Protein AF-A0A7C6F3G7-F1 (afdb_monomer_lite)

Secondary structure (DSSP, 8-state):
---EEEEEETTEEEEEESSPPPHHHHHHHHHHHTS-EEEEE--HHHHHHHHHHHHTTSS-----PPPP-------------------HHHHHHHHHHHHHHHHHHHHHHHHHHHHH-----HHHHHHHH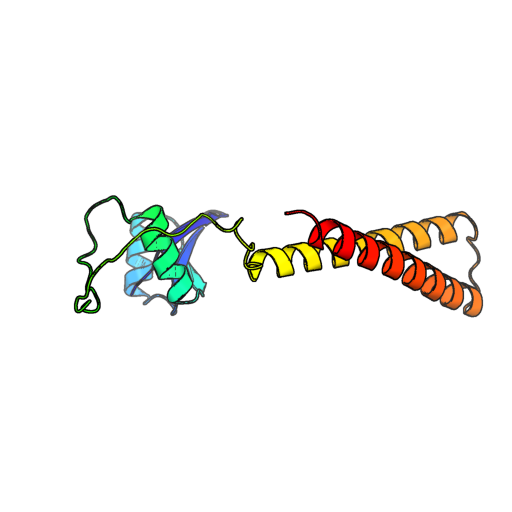HHHHHHHHHHHHHHHHHHHT--

Foldseek 3Di:
DQKAFDDDDPQETEIEDQDDDDVVVQVVVCVVSVGHYDYDHDDPVVSVVVCCVPPVVPDDDPDPDDDDDDDDDDDDDDDDDDPPPPDPVLLVVLLVVLVVQLVVQLVVQLVVCCVVPVDDDPVNNVVSNVVSNVRSNVRSVVSSVVSVPDD

Structure (mmCIF, N/CA/C/O backbone):
data_AF-A0A7C6F3G7-F1
#
_entry.id   AF-A0A7C6F3G7-F1
#
loop_
_atom_site.group_PDB
_atom_site.id
_atom_site.type_symbol
_atom_site.label_atom_id
_atom_site.label_alt_id
_atom_site.label_comp_id
_atom_site.label_asym_id
_atom_site.label_entity_id
_atom_site.label_seq_id
_atom_site.pdbx_PDB_ins_code
_atom_site.Cartn_x
_atom_site.Cartn_y
_atom_site.Cartn_z
_atom_site.occupancy
_atom_site.B_iso_or_equiv
_atom_site.auth_seq_id
_atom_site.auth_comp_id
_atom_site.auth_asym_id
_atom_site.auth_atom_id
_atom_site.pdbx_PDB_model_num
ATOM 1 N N . ASN A 1 1 ? -11.016 5.335 32.206 1.00 63.22 1 ASN A N 1
ATOM 2 C CA . ASN A 1 1 ? -10.450 4.838 30.930 1.00 63.22 1 ASN A CA 1
ATOM 3 C C . ASN A 1 1 ? -11.582 4.455 29.997 1.00 63.22 1 ASN A C 1
ATOM 5 O O . ASN A 1 1 ? -12.444 3.702 30.425 1.00 63.22 1 ASN A O 1
ATOM 9 N N . SER A 1 2 ? -11.616 5.001 28.776 1.00 78.12 2 SER A N 1
ATOM 10 C CA . SER A 1 2 ? -12.534 4.549 27.720 1.00 78.12 2 SER A CA 1
ATOM 11 C C . SER A 1 2 ? -11.752 3.639 26.784 1.00 78.12 2 SER A C 1
ATOM 13 O O . SER A 1 2 ? -10.759 4.080 26.209 1.00 78.12 2 SER A O 1
ATOM 15 N N . CYS A 1 3 ? -12.144 2.374 26.692 1.00 85.19 3 CYS A N 1
ATOM 16 C CA . CYS A 1 3 ? -11.429 1.377 25.910 1.00 85.19 3 CYS A CA 1
ATOM 17 C C . CYS A 1 3 ? -12.393 0.318 25.370 1.00 85.19 3 CYS A C 1
ATOM 19 O O . CYS A 1 3 ? -13.359 -0.036 26.048 1.00 85.19 3 CYS A O 1
ATOM 21 N N . VAL A 1 4 ? -12.134 -0.190 24.165 1.00 89.38 4 VAL A N 1
ATOM 22 C CA . VAL A 1 4 ? -13.004 -1.166 23.490 1.00 89.38 4 VAL A CA 1
ATOM 23 C C . VAL A 1 4 ? -12.165 -2.311 22.921 1.00 89.38 4 VAL A C 1
ATOM 25 O O . VAL A 1 4 ? -11.219 -2.037 22.182 1.00 89.38 4 VAL A O 1
ATOM 28 N N . PRO A 1 5 ? -12.482 -3.583 23.227 1.00 90.19 5 PRO A N 1
ATOM 29 C CA . PRO A 1 5 ? -11.826 -4.720 22.588 1.00 90.19 5 PRO A CA 1
ATOM 30 C C . PRO A 1 5 ? -12.192 -4.760 21.100 1.00 90.19 5 PRO A C 1
ATOM 32 O O . PRO A 1 5 ? -13.366 -4.676 20.740 1.00 90.19 5 PRO A O 1
ATOM 35 N N . VAL A 1 6 ? -11.183 -4.864 20.237 1.00 89.50 6 VAL A N 1
ATOM 36 C CA . VAL A 1 6 ? -11.354 -4.844 18.776 1.00 89.50 6 VAL A CA 1
ATOM 37 C C . VAL A 1 6 ? -11.249 -6.247 18.196 1.00 89.50 6 VAL A C 1
ATOM 39 O O . VAL A 1 6 ? -12.072 -6.633 17.371 1.00 89.50 6 VAL A O 1
ATOM 42 N N . MET A 1 7 ? -10.227 -6.996 18.609 1.00 89.44 7 MET A N 1
ATOM 43 C CA . MET A 1 7 ? -9.890 -8.303 18.048 1.00 89.44 7 MET A CA 1
ATOM 44 C C . MET A 1 7 ? -9.029 -9.096 19.036 1.00 89.44 7 MET A C 1
ATOM 46 O O . MET A 1 7 ? -8.323 -8.499 19.851 1.00 89.44 7 MET A O 1
ATOM 50 N N . MET A 1 8 ? -9.074 -10.427 18.952 1.00 89.25 8 MET A N 1
ATOM 51 C CA . MET A 1 8 ? -8.031 -11.289 19.512 1.00 89.25 8 MET A CA 1
ATOM 52 C C . MET A 1 8 ? -7.080 -11.720 18.397 1.00 89.25 8 MET A C 1
ATOM 54 O O . MET A 1 8 ? -7.547 -12.165 17.351 1.00 89.25 8 MET A O 1
ATOM 58 N N . ASP A 1 9 ? -5.778 -11.586 18.630 1.00 86.94 9 ASP A N 1
ATOM 59 C CA . ASP A 1 9 ? -4.714 -11.912 17.677 1.00 86.94 9 ASP A CA 1
ATOM 60 C C . ASP A 1 9 ? -3.532 -12.539 18.419 1.00 86.94 9 ASP A C 1
ATOM 62 O O . ASP A 1 9 ? -3.171 -12.040 19.481 1.00 86.94 9 ASP A O 1
ATOM 66 N N . ASP A 1 10 ? -2.960 -13.635 17.914 1.00 83.81 10 ASP A N 1
ATOM 67 C CA . ASP A 1 10 ? -1.800 -14.326 18.514 1.00 83.81 10 ASP A CA 1
ATOM 68 C C . ASP A 1 10 ? -1.862 -14.498 20.054 1.00 83.81 10 ASP A C 1
ATOM 70 O O . ASP A 1 10 ? -0.892 -14.259 20.777 1.00 83.81 10 ASP A O 1
ATOM 74 N N . ASN A 1 11 ? -3.024 -14.908 20.582 1.00 87.94 11 ASN A N 1
ATOM 75 C CA . ASN A 1 11 ? -3.278 -15.052 22.025 1.00 87.94 11 ASN A CA 1
ATOM 76 C C . ASN A 1 11 ? -3.139 -13.735 22.827 1.00 87.94 11 ASN A C 1
ATOM 78 O O . ASN A 1 11 ? -2.820 -13.744 24.015 1.00 87.94 11 ASN A O 1
ATOM 82 N N . GLN A 1 12 ? -3.381 -12.594 22.182 1.00 91.00 12 GLN A N 1
ATOM 83 C CA . GLN A 1 12 ? -3.435 -11.258 22.772 1.00 91.00 12 GLN A CA 1
ATOM 84 C C . GLN A 1 12 ? -4.774 -10.590 22.456 1.00 91.00 12 GLN A C 1
ATOM 86 O O . GLN A 1 12 ? -5.327 -10.736 21.367 1.00 91.00 12 GLN A O 1
ATOM 91 N N . VAL A 1 13 ? -5.294 -9.805 23.397 1.00 92.12 13 VAL A N 1
ATOM 92 C CA . VAL A 1 13 ? -6.490 -8.983 23.182 1.00 92.12 13 VAL A CA 1
ATOM 93 C C . VAL A 1 13 ? -6.070 -7.590 22.755 1.00 92.12 13 VAL A C 1
ATOM 95 O O . VAL A 1 13 ? -5.462 -6.850 23.529 1.00 92.12 13 VAL A O 1
ATOM 98 N N . LEU A 1 14 ? -6.437 -7.203 21.538 1.00 92.56 14 LEU A N 1
ATOM 99 C CA . LEU A 1 14 ? -6.239 -5.847 21.046 1.00 92.56 14 LEU A CA 1
ATOM 100 C C . LEU A 1 14 ? -7.357 -4.947 21.567 1.00 92.56 14 LEU A C 1
ATOM 102 O O . LEU A 1 14 ? -8.536 -5.150 21.264 1.00 92.56 14 LEU A O 1
ATOM 106 N N . VAL A 1 15 ? -6.985 -3.924 22.331 1.00 92.38 15 VAL A N 1
ATOM 107 C CA . VAL A 1 15 ? -7.924 -2.971 22.927 1.00 92.38 15 VAL A CA 1
ATOM 108 C C . VAL A 1 15 ? -7.652 -1.574 22.385 1.00 92.38 15 VAL A C 1
ATOM 110 O O . VAL A 1 15 ? -6.570 -1.022 22.568 1.00 92.38 15 VAL A O 1
ATOM 113 N N . ALA A 1 16 ? -8.650 -0.978 21.737 1.00 92.25 16 ALA A N 1
ATOM 114 C CA . ALA A 1 16 ? -8.589 0.402 21.281 1.00 92.25 16 ALA A CA 1
ATOM 115 C C . ALA A 1 16 ? -8.778 1.361 22.459 1.00 92.25 16 ALA A C 1
ATOM 117 O O . ALA A 1 16 ? -9.763 1.261 23.191 1.00 92.25 16 ALA A O 1
ATOM 118 N N . SER A 1 17 ? -7.855 2.307 22.621 1.00 90.75 17 SER A N 1
ATOM 119 C CA . SER A 1 17 ? -7.928 3.372 23.627 1.00 90.75 17 SER A CA 1
ATOM 120 C C . SER A 1 17 ? -7.227 4.633 23.104 1.00 90.75 17 SER A C 1
ATOM 122 O O . SER A 1 17 ? -6.251 4.512 22.362 1.00 90.75 17 SER A O 1
ATOM 124 N N . PRO A 1 18 ? -7.680 5.851 23.449 1.00 89.06 18 PRO A N 1
ATOM 125 C CA . PRO A 1 18 ? -6.983 7.084 23.083 1.00 89.06 18 PRO A CA 1
ATOM 126 C C . PRO A 1 18 ? -5.707 7.327 23.887 1.00 89.06 18 PRO A C 1
ATOM 128 O O . PRO A 1 18 ? -4.816 8.033 23.426 1.00 89.06 18 PRO A O 1
ATOM 131 N N . PHE A 1 19 ? -5.612 6.727 25.071 1.00 89.19 19 PHE A N 1
ATOM 132 C CA . PHE A 1 19 ? -4.466 6.841 25.965 1.00 89.19 19 PHE A CA 1
ATOM 133 C C . PHE A 1 19 ? -3.990 5.447 26.385 1.00 89.19 19 PHE A C 1
ATOM 135 O O . PHE A 1 19 ? -4.791 4.504 26.348 1.00 89.19 19 PHE A O 1
ATOM 142 N N . PRO A 1 20 ? -2.724 5.295 26.810 1.00 87.38 20 PRO A N 1
ATOM 143 C CA . PRO A 1 20 ? -2.256 4.059 27.424 1.00 87.38 20 PRO A CA 1
ATOM 144 C C . PRO A 1 20 ? -3.193 3.620 28.554 1.00 87.38 20 PRO A C 1
ATOM 146 O O . PRO A 1 20 ? -3.657 4.443 29.349 1.00 87.38 20 PRO A O 1
ATOM 149 N N . ILE A 1 21 ? -3.520 2.329 28.589 1.00 87.44 21 ILE A N 1
ATOM 150 C CA . ILE A 1 21 ? -4.400 1.777 29.618 1.00 87.44 21 ILE A CA 1
ATOM 151 C C . ILE A 1 21 ? -3.660 1.807 30.960 1.00 87.44 21 ILE A C 1
ATOM 153 O O . ILE A 1 21 ? -2.464 1.544 31.032 1.00 87.44 21 ILE A O 1
ATOM 157 N N . ASN A 1 22 ? -4.378 2.168 32.0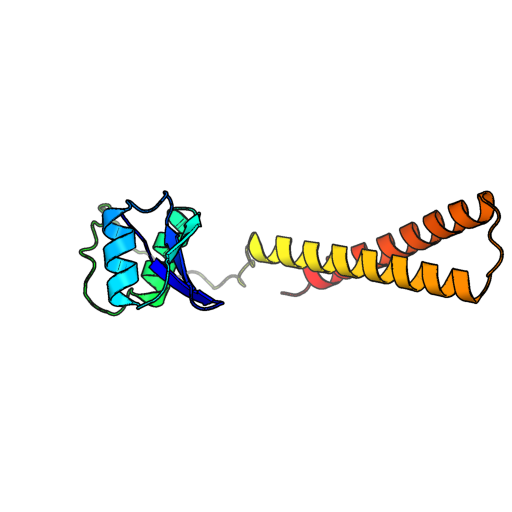27 1.00 89.25 22 ASN A N 1
ATOM 158 C CA . ASN A 1 22 ? -3.844 2.074 33.385 1.00 89.25 22 ASN A CA 1
ATOM 159 C C . ASN A 1 22 ? -3.532 0.591 33.699 1.00 89.25 22 ASN A C 1
ATOM 161 O O . ASN A 1 22 ? -4.431 -0.231 33.494 1.00 89.25 22 ASN A O 1
ATOM 165 N N . PRO A 1 23 ? -2.338 0.259 34.224 1.00 88.69 23 PRO A N 1
ATOM 166 C CA . PRO A 1 23 ? -1.950 -1.108 34.581 1.00 88.69 23 PRO A CA 1
ATOM 167 C C . PRO A 1 23 ? -2.995 -1.890 35.393 1.00 88.69 23 PRO A C 1
ATOM 169 O O . PRO A 1 23 ? -3.210 -3.072 35.139 1.00 88.69 23 PRO A O 1
ATOM 172 N N . ASP A 1 24 ? -3.725 -1.236 36.301 1.00 91.06 24 ASP A N 1
ATOM 173 C CA . ASP A 1 24 ? -4.768 -1.893 37.103 1.00 91.06 24 ASP A CA 1
ATOM 174 C C . ASP A 1 24 ? -5.941 -2.383 36.239 1.00 91.06 24 ASP A C 1
ATOM 176 O O . ASP A 1 24 ? -6.533 -3.437 36.476 1.00 91.06 24 ASP A O 1
ATOM 180 N N . VAL A 1 25 ? -6.293 -1.608 35.209 1.00 88.81 25 VAL A N 1
ATOM 181 C CA . VAL A 1 25 ? -7.358 -1.949 34.256 1.00 88.81 25 VAL A CA 1
ATOM 182 C C . VAL A 1 25 ? -6.869 -3.004 33.267 1.00 88.81 25 VAL A C 1
ATOM 184 O O . VAL A 1 25 ? -7.645 -3.874 32.873 1.00 88.81 25 VAL A O 1
ATOM 187 N N . GLU A 1 26 ? -5.593 -2.951 32.885 1.00 90.31 26 GLU A N 1
ATOM 188 C CA . GLU A 1 26 ? -4.950 -3.972 32.057 1.00 90.31 26 GLU A CA 1
ATOM 189 C C . GLU A 1 26 ? -4.999 -5.344 32.738 1.00 90.31 26 GLU A C 1
ATOM 191 O O . GLU A 1 26 ? -5.430 -6.313 32.115 1.00 90.31 26 GLU A O 1
ATOM 196 N N . GLU A 1 27 ? -4.671 -5.412 34.031 1.00 90.69 27 GLU A N 1
ATOM 197 C CA . GLU A 1 27 ? -4.734 -6.652 34.806 1.00 90.69 27 GLU A CA 1
ATOM 198 C C . GLU A 1 27 ? -6.156 -7.217 34.862 1.00 90.69 27 GLU A C 1
ATOM 200 O O . GLU A 1 27 ? -6.382 -8.404 34.630 1.00 90.69 27 GLU A O 1
ATOM 205 N N . GLN A 1 28 ? -7.150 -6.359 35.102 1.00 90.81 28 GLN A N 1
ATOM 206 C CA . GLN A 1 28 ? -8.551 -6.782 35.116 1.00 90.81 28 GLN A CA 1
ATOM 207 C C . GLN A 1 28 ? -9.007 -7.324 33.758 1.00 90.81 28 GLN A C 1
ATOM 209 O O . GLN A 1 28 ? -9.740 -8.312 33.701 1.00 90.81 28 GLN A O 1
ATOM 214 N N . LEU A 1 29 ? -8.597 -6.684 32.661 1.00 90.06 29 LEU A N 1
ATOM 215 C CA . LEU A 1 29 ? -8.886 -7.155 31.308 1.00 90.06 29 LEU A CA 1
ATOM 216 C C . LEU A 1 29 ? -8.181 -8.492 31.044 1.00 90.06 29 LEU A C 1
ATOM 218 O O . LEU A 1 29 ? -8.817 -9.420 30.546 1.00 90.06 29 LEU A O 1
ATOM 222 N N . ARG A 1 30 ? -6.917 -8.629 31.452 1.00 90.56 30 ARG A N 1
ATOM 223 C CA . ARG A 1 30 ? -6.140 -9.866 31.327 1.00 90.56 30 ARG A CA 1
ATOM 224 C C . ARG A 1 30 ? -6.799 -11.032 32.057 1.00 90.56 30 ARG A C 1
ATOM 226 O O . ARG A 1 30 ? -6.955 -12.099 31.473 1.00 90.56 30 ARG A O 1
ATOM 233 N N . LEU A 1 31 ? -7.251 -10.821 33.292 1.00 92.94 31 LEU A N 1
ATOM 234 C CA . LEU A 1 31 ? -7.956 -11.839 34.078 1.00 92.94 31 LEU A CA 1
ATOM 235 C C . LEU A 1 31 ? -9.312 -12.219 33.468 1.00 92.94 31 LEU A C 1
ATOM 237 O O . LEU A 1 31 ? -9.711 -13.377 33.540 1.00 92.94 31 LEU A O 1
ATOM 241 N N . ARG A 1 32 ? -10.021 -11.267 32.845 1.00 90.94 32 ARG A N 1
ATOM 242 C CA . ARG A 1 32 ? -11.319 -11.529 32.196 1.00 90.94 32 ARG A CA 1
ATOM 243 C C . ARG A 1 32 ? -11.192 -12.290 30.884 1.00 90.94 32 ARG A C 1
ATOM 245 O O . ARG A 1 32 ? -12.040 -13.128 30.596 1.00 90.94 32 ARG A O 1
ATOM 252 N N . TYR A 1 33 ? -10.182 -11.970 30.081 1.00 89.50 33 TYR A N 1
ATOM 253 C CA . TYR A 1 33 ? -9.991 -12.582 28.766 1.00 89.50 33 TYR A CA 1
ATOM 254 C C . TYR A 1 33 ? -9.027 -13.772 28.777 1.00 89.50 33 TYR A C 1
ATOM 256 O O . TYR A 1 33 ? -8.939 -14.476 27.777 1.00 89.50 33 TYR A O 1
ATOM 264 N N . GLY A 1 34 ? -8.302 -14.001 29.877 1.00 91.56 34 GLY A N 1
ATOM 265 C CA . GLY A 1 34 ? -7.295 -15.060 29.984 1.00 91.56 34 GLY A CA 1
ATOM 266 C C . GLY A 1 34 ? -6.077 -14.850 29.078 1.00 91.56 34 GLY A C 1
ATOM 267 O O . GLY A 1 34 ? -5.301 -15.780 28.880 1.00 91.56 34 GLY A O 1
ATOM 268 N N . ALA A 1 35 ? -5.911 -13.648 28.521 1.00 91.38 35 ALA A N 1
ATOM 269 C CA . ALA A 1 35 ? -4.906 -13.334 27.517 1.00 91.38 35 ALA A CA 1
ATOM 270 C C . ALA A 1 35 ? -4.288 -11.946 27.767 1.00 91.38 35 ALA A C 1
ATOM 272 O O . ALA A 1 35 ? -4.988 -11.037 28.228 1.00 91.38 35 ALA A O 1
ATOM 273 N N . PRO A 1 36 ? -2.986 -11.760 27.480 1.00 91.06 36 PRO A N 1
ATOM 274 C CA . PRO A 1 36 ? -2.328 -10.459 27.550 1.00 91.06 36 PRO A CA 1
ATOM 275 C C . PRO A 1 36 ? -3.045 -9.401 26.705 1.00 91.06 36 PRO A C 1
ATOM 277 O O . PRO A 1 36 ? -3.560 -9.682 25.624 1.00 91.06 36 PRO A O 1
ATOM 280 N N . VAL A 1 37 ? -3.073 -8.168 27.205 1.00 91.88 37 VAL A N 1
ATOM 281 C CA . VAL A 1 37 ? -3.809 -7.058 26.596 1.00 91.88 37 VAL A CA 1
ATOM 282 C C . VAL A 1 37 ? -2.827 -6.123 25.912 1.00 91.88 37 VAL A C 1
ATOM 284 O O . VAL A 1 37 ? -1.864 -5.665 26.516 1.00 91.88 37 VAL A O 1
ATOM 287 N N . ARG A 1 38 ? -3.088 -5.794 24.648 1.00 91.44 38 ARG A N 1
ATOM 288 C CA . ARG A 1 38 ? -2.284 -4.851 23.876 1.00 91.44 38 ARG A CA 1
ATOM 289 C C . ARG A 1 38 ? -3.117 -3.632 23.519 1.00 91.44 38 ARG A C 1
ATOM 291 O O . ARG A 1 38 ? -4.154 -3.733 22.864 1.00 91.44 38 ARG A O 1
ATOM 298 N N . THR A 1 39 ? -2.638 -2.461 23.927 1.00 90.44 39 THR A N 1
ATOM 299 C CA . THR A 1 39 ? -3.318 -1.197 23.628 1.00 90.44 39 THR A CA 1
ATOM 300 C C . THR A 1 39 ? -3.014 -0.752 22.198 1.00 90.44 39 THR A C 1
ATOM 302 O O . THR A 1 39 ? -1.853 -0.605 21.817 1.00 90.44 39 THR A O 1
ATOM 305 N N . VAL A 1 40 ? -4.061 -0.489 21.417 1.00 90.50 40 VAL A N 1
ATOM 306 C CA . VAL A 1 40 ? -3.987 0.152 20.101 1.00 90.50 40 VAL A CA 1
ATOM 307 C C . VAL A 1 40 ? -4.435 1.601 20.254 1.00 90.50 40 VAL A C 1
ATOM 309 O O . VAL A 1 40 ? -5.581 1.875 20.619 1.00 90.50 40 VAL A O 1
ATOM 312 N N . ILE A 1 41 ? -3.525 2.537 19.987 1.00 91.06 41 ILE A N 1
ATOM 313 C CA . ILE A 1 41 ? -3.812 3.966 20.119 1.00 91.06 41 ILE A CA 1
ATOM 314 C C . ILE A 1 41 ? -4.740 4.407 18.990 1.00 91.06 41 ILE A C 1
ATOM 316 O O . ILE A 1 41 ? -4.452 4.210 17.811 1.00 91.06 41 ILE A O 1
ATOM 320 N N . THR A 1 42 ? -5.871 5.003 19.358 1.00 88.38 42 THR A N 1
ATOM 321 C CA . THR A 1 42 ? -6.898 5.459 18.413 1.00 88.38 42 THR A CA 1
ATOM 322 C C . THR A 1 42 ? -7.372 6.864 18.756 1.00 88.38 42 THR A C 1
ATOM 324 O O . THR A 1 42 ? -7.211 7.334 19.876 1.00 88.38 42 THR A O 1
ATOM 327 N N . THR A 1 43 ? -7.972 7.575 17.803 1.00 90.31 43 THR A N 1
ATOM 328 C CA . THR A 1 43 ? -8.537 8.895 18.118 1.00 90.31 43 THR A CA 1
ATOM 329 C C . THR A 1 43 ? -9.805 8.745 18.974 1.00 90.31 43 THR A C 1
ATOM 331 O O . THR A 1 43 ? -10.566 7.790 18.776 1.00 90.31 43 THR A O 1
ATOM 334 N N . PRO A 1 44 ? -10.114 9.698 19.874 1.00 87.62 44 PRO A N 1
ATOM 335 C CA . PRO A 1 44 ? -11.365 9.668 20.635 1.00 87.62 44 PRO A CA 1
ATOM 336 C C . PRO A 1 44 ? -12.612 9.607 19.737 1.00 87.62 44 PRO A C 1
ATOM 338 O O . PRO A 1 44 ? -13.571 8.905 20.051 1.00 87.62 44 PRO A O 1
ATOM 341 N N . ALA A 1 45 ? -12.579 10.287 18.584 1.00 87.56 45 ALA A N 1
ATOM 342 C CA . ALA A 1 45 ? -13.671 10.280 17.613 1.00 87.56 45 ALA A CA 1
ATOM 343 C C . ALA A 1 45 ? -13.912 8.881 17.020 1.00 87.56 45 ALA A C 1
ATOM 345 O O . ALA A 1 45 ? -15.051 8.414 16.996 1.00 87.56 45 ALA A O 1
ATOM 346 N N . SER A 1 46 ? -12.848 8.183 16.599 1.00 86.75 46 SER A N 1
ATOM 347 C CA . SER A 1 46 ? -12.960 6.817 16.071 1.00 86.75 46 SER A CA 1
ATOM 348 C C . SER A 1 46 ? -13.426 5.816 17.127 1.00 86.75 46 SER A C 1
ATOM 350 O O . SER A 1 46 ? -14.218 4.930 16.811 1.00 86.75 46 SER A O 1
ATOM 352 N N . LEU A 1 47 ? -12.982 5.972 18.381 1.00 89.12 47 LEU A N 1
ATOM 353 C CA . LEU A 1 47 ? -13.413 5.096 19.470 1.00 89.12 47 LEU A CA 1
ATOM 354 C C . LEU A 1 47 ? -14.908 5.271 19.752 1.00 89.12 47 LEU A C 1
ATOM 356 O O . LEU A 1 47 ? -15.644 4.290 19.792 1.00 89.12 47 LEU A O 1
ATOM 360 N N . ASN A 1 48 ? -15.377 6.514 19.877 1.00 88.44 48 ASN A N 1
ATOM 361 C CA . ASN A 1 48 ? -16.791 6.799 20.117 1.00 88.44 48 ASN A CA 1
ATOM 362 C C . ASN A 1 48 ? -17.674 6.314 18.959 1.00 88.44 48 ASN A C 1
ATOM 364 O O . ASN A 1 48 ? -18.738 5.748 19.199 1.00 88.44 48 ASN A O 1
ATOM 368 N N . ALA A 1 49 ? -17.216 6.455 17.711 1.00 87.56 49 ALA A N 1
ATOM 369 C CA . ALA A 1 49 ? -17.913 5.896 16.555 1.00 87.56 49 ALA A CA 1
ATOM 370 C C . ALA A 1 49 ? -18.010 4.359 16.623 1.00 87.56 49 ALA A C 1
ATOM 372 O O . ALA A 1 49 ? -19.067 3.798 16.332 1.00 87.56 49 ALA A O 1
ATOM 373 N N . ALA A 1 50 ? -16.945 3.673 17.052 1.00 85.00 50 ALA A N 1
ATOM 374 C CA . ALA A 1 50 ? -16.957 2.224 17.252 1.00 85.00 50 ALA A CA 1
ATOM 375 C C . ALA A 1 50 ? -17.898 1.803 18.395 1.00 85.00 50 ALA A C 1
ATOM 377 O O . ALA A 1 50 ? -18.649 0.840 18.238 1.00 85.00 50 ALA A O 1
ATOM 378 N N . ILE A 1 51 ? -17.917 2.549 19.506 1.00 85.19 51 ILE A N 1
ATOM 379 C CA . ILE A 1 51 ? -18.845 2.322 20.625 1.00 85.19 51 ILE A CA 1
ATOM 380 C C . ILE A 1 51 ? -20.290 2.438 20.140 1.00 85.19 51 ILE A C 1
ATOM 382 O O . ILE A 1 51 ? -21.085 1.527 20.355 1.00 85.19 51 ILE A O 1
ATOM 386 N N . LEU A 1 52 ? -20.628 3.516 19.431 1.00 86.69 52 LEU A N 1
ATOM 387 C CA . LEU A 1 52 ? -21.976 3.714 18.897 1.00 86.69 52 LEU A CA 1
ATOM 388 C C . LEU A 1 52 ? -22.366 2.606 17.911 1.00 86.69 52 LEU A C 1
ATOM 390 O O . LEU A 1 52 ? -23.488 2.109 17.964 1.00 86.69 52 LEU A O 1
ATOM 394 N N . LYS A 1 53 ? -21.433 2.180 17.053 1.00 85.56 53 LYS A N 1
ATOM 395 C CA . LYS A 1 53 ? -21.678 1.143 16.047 1.00 85.56 53 LYS A CA 1
ATOM 396 C C . LYS A 1 53 ? -21.924 -0.241 16.655 1.00 85.56 53 LYS A C 1
ATOM 398 O O . LYS A 1 53 ? -22.836 -0.929 16.212 1.00 85.56 53 LYS A O 1
ATOM 403 N N . TYR A 1 54 ? -21.107 -0.665 17.620 1.00 83.38 54 TYR A N 1
ATOM 404 C CA . TYR A 1 54 ? -21.128 -2.046 18.127 1.00 83.38 54 TYR A CA 1
ATOM 405 C C . TYR A 1 54 ? -21.868 -2.209 19.459 1.00 83.38 54 TYR A C 1
ATOM 407 O O . TYR A 1 54 ? -22.344 -3.300 19.761 1.00 83.38 54 TYR A O 1
ATOM 415 N N . PHE A 1 55 ? -22.009 -1.135 20.237 1.00 78.81 55 PHE A N 1
ATOM 416 C CA . PHE A 1 55 ? -22.604 -1.163 21.577 1.00 78.81 55 PHE A CA 1
ATOM 417 C C . PHE A 1 55 ? -23.821 -0.238 21.728 1.00 78.81 55 PHE A C 1
ATOM 419 O O . PHE A 1 55 ? -24.482 -0.277 22.762 1.00 78.81 55 PHE A O 1
ATOM 426 N N . GLY A 1 56 ? -24.190 0.538 20.700 1.00 68.12 56 GLY A N 1
ATOM 427 C CA . GLY A 1 56 ? -25.310 1.490 20.755 1.00 68.12 56 GLY A CA 1
ATOM 428 C C . GLY A 1 56 ? -26.701 0.876 20.977 1.00 68.12 56 GLY A C 1
ATOM 429 O O . GLY A 1 56 ? -27.624 1.598 21.339 1.00 68.12 56 GLY A O 1
ATOM 430 N N . GLY A 1 57 ? -26.865 -0.440 20.794 1.00 63.59 57 GLY A N 1
ATOM 431 C CA . GLY A 1 57 ? -28.141 -1.144 20.983 1.00 63.59 57 GLY A CA 1
ATOM 432 C C . GLY A 1 57 ? -28.280 -1.923 22.296 1.00 63.59 57 GLY A C 1
ATOM 433 O O . GLY A 1 57 ? -29.366 -2.415 22.593 1.00 63.59 57 GLY A O 1
ATOM 434 N N . ARG A 1 58 ? -27.210 -2.069 23.091 1.00 52.34 58 ARG A N 1
ATOM 435 C CA . ARG A 1 58 ? -27.228 -2.872 24.324 1.00 52.34 58 ARG A CA 1
ATOM 436 C C . ARG A 1 58 ? -27.006 -1.945 25.513 1.00 52.34 58 ARG A C 1
ATOM 438 O O . ARG A 1 58 ? -25.899 -1.471 25.736 1.00 52.34 58 ARG A O 1
ATOM 445 N N . GLY A 1 59 ? -28.103 -1.644 26.212 1.00 53.53 59 GLY A N 1
ATOM 446 C CA . GLY A 1 59 ? -28.173 -0.681 27.311 1.00 53.53 59 GLY A CA 1
ATOM 447 C C . GLY A 1 59 ? -27.000 -0.781 28.288 1.00 53.53 59 GLY A C 1
ATOM 448 O O . GLY A 1 59 ? -26.670 -1.865 28.764 1.00 53.53 59 GLY A O 1
ATOM 449 N N . GLY A 1 60 ? -26.379 0.365 28.570 1.00 49.75 60 GLY A N 1
ATOM 450 C CA . GLY A 1 60 ? -25.273 0.443 29.524 1.00 49.75 60 GLY A CA 1
ATOM 451 C C . GLY A 1 60 ? -24.361 1.666 29.432 1.00 49.75 60 GLY A C 1
ATOM 452 O O . GLY A 1 60 ? -23.461 1.782 30.255 1.00 49.75 60 GLY A O 1
ATOM 453 N N . ALA A 1 61 ? -24.565 2.593 28.493 1.00 46.94 61 ALA A N 1
ATOM 454 C CA . ALA A 1 61 ? -23.860 3.873 28.503 1.00 46.94 61 ALA A CA 1
ATOM 455 C C . ALA A 1 61 ? -24.871 4.998 28.713 1.00 46.94 61 ALA A C 1
ATOM 457 O O . ALA A 1 61 ? -25.613 5.364 27.802 1.00 46.94 61 ALA A O 1
ATOM 458 N N . THR A 1 62 ? -24.910 5.528 29.935 1.00 45.88 62 THR A N 1
ATOM 459 C CA . THR A 1 62 ? -25.568 6.792 30.256 1.00 45.88 62 THR A CA 1
ATOM 460 C C . THR A 1 62 ? -24.989 7.856 29.332 1.00 45.88 62 THR A C 1
ATOM 462 O O . THR A 1 62 ? -23.866 8.326 29.509 1.00 45.88 62 THR A O 1
ATOM 465 N N . SER A 1 63 ? -25.745 8.161 28.284 1.00 44.03 63 SER A N 1
ATOM 466 C CA . SER A 1 63 ? -25.445 9.189 27.304 1.00 44.03 63 SER A CA 1
ATOM 467 C C . SER A 1 63 ? -25.381 10.531 28.022 1.00 44.03 63 SER A C 1
ATOM 469 O O . SER A 1 63 ? -26.418 11.120 28.324 1.00 44.03 63 SER A O 1
ATOM 471 N N . VAL A 1 64 ? -24.178 11.044 28.283 1.00 46.56 64 VAL A N 1
ATOM 472 C CA . VAL A 1 64 ? -24.013 12.470 28.578 1.00 46.56 64 VAL A CA 1
ATOM 473 C C . VAL A 1 64 ? -24.158 13.192 27.242 1.00 46.56 64 VAL A C 1
ATOM 475 O O . VAL A 1 64 ? -23.199 13.392 26.500 1.00 46.56 64 VAL A O 1
ATOM 478 N N . ALA A 1 65 ? -25.410 13.467 26.886 1.00 41.56 65 ALA A N 1
ATOM 479 C CA . ALA A 1 65 ? -25.767 14.208 25.692 1.00 41.56 65 ALA A CA 1
ATOM 480 C C . ALA A 1 65 ? -25.249 15.653 25.811 1.00 41.56 65 ALA A C 1
ATOM 482 O O . ALA A 1 65 ? -25.484 16.291 26.841 1.00 41.56 65 ALA A O 1
ATOM 483 N N . PRO A 1 66 ? -24.613 16.227 24.776 1.00 43.12 66 PRO A N 1
ATOM 484 C CA . PRO A 1 66 ? -24.584 17.672 24.654 1.00 43.12 66 PRO A CA 1
ATOM 485 C C . PRO A 1 66 ? -26.006 18.145 24.316 1.00 43.12 66 PRO A C 1
ATOM 487 O O . PRO A 1 66 ? -26.672 17.602 23.433 1.00 43.12 66 PRO A O 1
ATOM 490 N N . ALA A 1 67 ? -26.487 19.128 25.074 1.00 40.50 67 ALA A N 1
ATOM 491 C CA . ALA A 1 67 ? -27.833 19.675 24.976 1.00 40.50 67 ALA A CA 1
ATOM 492 C C . ALA A 1 67 ? -28.141 20.201 23.561 1.00 40.50 67 ALA A C 1
ATOM 494 O O . ALA A 1 67 ? -27.513 21.144 23.084 1.00 40.50 67 ALA A O 1
ATOM 495 N N . SER A 1 68 ? -29.156 19.620 22.919 1.00 39.88 68 SER A N 1
ATOM 496 C CA . SER A 1 68 ? -29.797 20.176 21.726 1.00 39.88 68 SER A CA 1
ATOM 497 C C . SER A 1 68 ? -30.906 21.137 22.160 1.00 39.88 68 SER A C 1
ATOM 499 O O . SER A 1 68 ? -31.876 20.727 22.798 1.00 39.88 68 SER A O 1
ATOM 501 N N . ARG A 1 69 ? -30.771 22.425 21.821 1.00 38.72 69 ARG A N 1
ATOM 502 C CA . ARG A 1 69 ? -31.895 23.369 21.793 1.00 38.72 69 ARG A CA 1
ATOM 503 C C . ARG A 1 69 ? -32.443 23.433 20.370 1.00 38.72 69 ARG A C 1
ATOM 505 O O . ARG A 1 69 ? -31.787 23.972 19.491 1.00 38.72 69 ARG A O 1
ATOM 512 N N . GLY A 1 70 ? -33.630 22.846 20.223 1.00 33.44 70 GLY A N 1
ATOM 513 C CA . GLY A 1 70 ? -34.817 23.315 19.500 1.00 33.44 70 GLY A CA 1
ATOM 514 C C . GLY A 1 70 ? -34.693 24.039 18.156 1.00 33.44 70 GLY A C 1
ATOM 515 O O . GLY A 1 70 ? -34.021 25.056 18.043 1.00 33.44 70 GLY A O 1
ATOM 516 N N . GLY A 1 71 ? -35.546 23.620 17.212 1.00 33.19 71 GLY A N 1
ATOM 517 C CA . GLY A 1 71 ? -36.180 24.570 16.295 1.00 33.19 71 GLY A CA 1
ATOM 518 C C . GLY A 1 71 ? -36.527 24.060 14.897 1.00 33.19 71 GLY A C 1
ATOM 519 O O . GLY A 1 71 ? -35.725 24.198 13.988 1.00 33.19 71 GLY A O 1
ATOM 520 N N . THR A 1 72 ? -37.788 23.638 14.740 1.00 33.91 72 THR A N 1
ATOM 521 C CA . THR A 1 72 ? -38.684 23.898 13.584 1.00 33.91 72 THR A CA 1
ATOM 522 C C . THR A 1 72 ? -38.346 23.367 12.178 1.00 33.91 72 THR A C 1
ATOM 524 O O . THR A 1 72 ? -37.490 23.882 11.469 1.00 33.91 72 THR A O 1
ATOM 527 N N . THR A 1 73 ? -39.180 22.426 11.720 1.00 45.62 73 THR A N 1
ATOM 528 C CA . THR A 1 73 ? -39.428 22.056 10.311 1.00 45.62 73 THR A CA 1
ATOM 529 C C . THR A 1 73 ? -40.186 23.176 9.579 1.00 45.62 73 THR A C 1
ATOM 531 O O . THR A 1 73 ? -41.128 23.720 10.161 1.00 45.62 73 THR A O 1
ATOM 534 N N . PRO A 1 74 ? -39.819 23.531 8.329 1.00 44.28 74 PRO A N 1
ATOM 535 C CA . PRO A 1 74 ? -40.758 23.385 7.193 1.00 44.28 74 PRO A CA 1
ATOM 536 C C . PRO A 1 74 ? -40.047 23.096 5.831 1.00 44.28 74 PRO A C 1
ATOM 538 O O . PRO A 1 74 ? -38.829 22.952 5.793 1.00 44.28 74 PRO A O 1
ATOM 541 N N . PRO A 1 75 ? -40.773 23.035 4.695 1.00 43.59 75 PRO A N 1
ATOM 542 C CA . PRO A 1 75 ? -41.340 21.865 4.022 1.00 43.59 75 PRO A CA 1
ATOM 54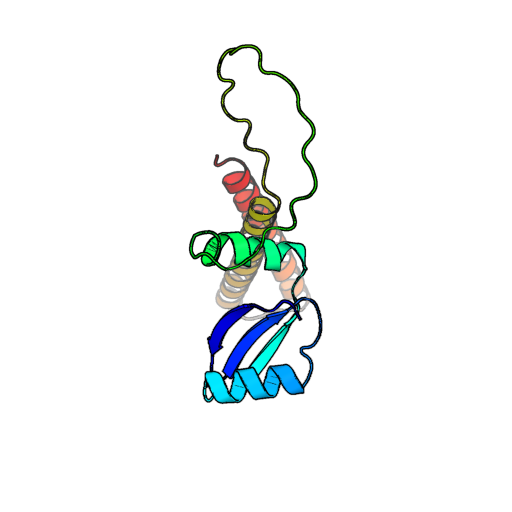3 C C . PRO A 1 75 ? -40.481 21.308 2.858 1.00 43.59 75 PRO A C 1
ATOM 545 O O . PRO A 1 75 ? -39.512 21.912 2.404 1.00 43.59 75 PRO A O 1
ATOM 548 N N . ALA A 1 76 ? -40.874 20.134 2.353 1.00 54.62 76 ALA A N 1
ATOM 549 C CA . ALA A 1 76 ? -40.215 19.411 1.265 1.00 54.62 76 ALA A CA 1
ATOM 550 C C . ALA A 1 76 ? -40.111 20.216 -0.048 1.00 54.62 76 ALA A C 1
ATOM 552 O O . ALA A 1 76 ? -41.074 20.827 -0.505 1.00 54.62 76 ALA A O 1
ATOM 553 N N . SER A 1 77 ? -38.933 20.150 -0.672 1.00 46.28 77 SER A N 1
ATOM 554 C CA . SER A 1 77 ? -38.612 20.620 -2.027 1.00 46.28 77 SER A CA 1
ATOM 555 C C . SER A 1 77 ? -37.759 19.546 -2.732 1.00 46.28 77 SER A C 1
ATOM 557 O O . SER A 1 77 ? -37.161 18.706 -2.054 1.00 46.28 77 SER A O 1
ATOM 559 N N . PRO A 1 78 ? -37.775 19.487 -4.074 1.00 47.56 78 PRO A N 1
ATOM 560 C CA . PRO A 1 78 ? -37.664 18.254 -4.850 1.00 47.56 78 PRO A CA 1
ATOM 561 C C . PRO A 1 78 ? -36.253 17.673 -4.804 1.00 47.56 78 PRO A C 1
ATOM 563 O O . PRO A 1 78 ? -35.277 18.412 -4.885 1.00 47.56 78 PRO A O 1
ATOM 566 N N . THR A 1 79 ? -36.168 16.345 -4.703 1.00 54.66 79 THR A N 1
ATOM 567 C CA . THR A 1 79 ? -34.933 15.558 -4.614 1.00 54.66 79 THR A CA 1
ATOM 568 C C . THR A 1 79 ? -33.920 15.960 -5.691 1.00 54.66 79 THR A C 1
ATOM 570 O O . THR A 1 79 ? -34.078 15.577 -6.854 1.00 54.66 79 THR A O 1
ATOM 573 N N . PRO A 1 80 ? -32.831 16.664 -5.335 1.00 49.84 80 PRO A N 1
ATOM 574 C CA . PRO A 1 80 ? -31.668 16.753 -6.191 1.00 49.84 80 PRO A CA 1
ATOM 575 C C . PRO A 1 80 ? -30.944 15.414 -6.071 1.00 49.84 80 PRO A C 1
ATOM 577 O O . PRO A 1 80 ? -30.713 14.912 -4.968 1.00 49.84 80 PRO A O 1
ATOM 580 N N . ARG A 1 81 ? -30.599 14.819 -7.213 1.00 55.34 81 ARG A N 1
ATOM 581 C CA . ARG A 1 81 ? -29.715 13.651 -7.296 1.00 55.34 81 ARG A CA 1
ATOM 582 C C . ARG A 1 81 ? -28.536 13.860 -6.331 1.00 55.34 81 ARG A C 1
ATOM 584 O O . ARG A 1 81 ? -27.910 14.916 -6.437 1.00 55.34 81 ARG A O 1
ATOM 591 N N . PRO A 1 82 ? -28.239 12.935 -5.396 1.00 50.22 82 PRO A N 1
ATOM 592 C CA . PRO A 1 82 ? -27.245 13.203 -4.368 1.00 50.22 82 PRO A CA 1
ATOM 593 C C . PRO A 1 82 ? -25.912 13.512 -5.041 1.00 50.22 82 PRO A C 1
ATOM 595 O O . PRO A 1 82 ? -25.330 12.652 -5.704 1.00 50.22 82 PRO A O 1
ATOM 598 N N . ALA A 1 83 ? -25.438 14.749 -4.899 1.00 57.19 83 ALA A N 1
ATOM 599 C CA . ALA A 1 83 ? -24.046 15.054 -5.145 1.00 57.19 83 ALA A CA 1
ATOM 600 C C . ALA A 1 83 ? -23.271 14.247 -4.103 1.00 57.19 83 ALA A C 1
ATOM 602 O O . ALA A 1 83 ? -23.309 14.560 -2.913 1.00 57.19 83 ALA A O 1
ATOM 603 N N . VAL A 1 84 ? -22.664 13.142 -4.539 1.00 58.81 84 VAL A N 1
ATOM 604 C CA . VAL A 1 84 ? -21.823 12.300 -3.692 1.00 58.81 84 VAL A CA 1
ATOM 605 C C . VAL A 1 84 ? -20.679 13.183 -3.214 1.00 58.81 84 VAL A C 1
ATOM 607 O O . VAL A 1 84 ? -19.719 13.436 -3.941 1.00 58.81 84 VAL A O 1
ATOM 610 N N . VAL A 1 85 ? -20.802 13.701 -1.993 1.00 59.19 85 VAL A N 1
ATOM 611 C CA . VAL A 1 85 ? -19.691 14.311 -1.273 1.00 59.19 85 VAL A CA 1
ATOM 612 C C . VAL A 1 85 ? -18.622 13.228 -1.217 1.00 59.19 85 VAL A C 1
ATOM 614 O O . VAL A 1 85 ? -18.826 12.197 -0.574 1.00 59.19 85 VAL A O 1
ATOM 617 N N . ARG A 1 86 ? -17.525 13.400 -1.967 1.00 58.84 86 ARG A N 1
ATOM 618 C CA . ARG A 1 86 ? -16.400 12.458 -1.947 1.00 58.84 86 ARG A CA 1
ATOM 619 C C . ARG A 1 86 ? -15.974 12.298 -0.495 1.00 58.84 86 ARG A C 1
ATOM 621 O O . ARG A 1 86 ? -15.441 13.236 0.095 1.00 58.84 86 ARG A O 1
ATOM 628 N N . SER A 1 87 ? -16.228 11.128 0.087 1.00 73.25 87 SER A N 1
ATOM 629 C CA . SER A 1 87 ? -15.714 10.850 1.418 1.00 73.25 87 SER A CA 1
ATOM 630 C C . SER A 1 87 ? -14.183 10.833 1.340 1.00 73.25 87 SER A C 1
ATOM 632 O O . SER A 1 87 ? -13.621 10.325 0.360 1.00 73.25 87 SER A O 1
ATOM 634 N N . PRO A 1 88 ? -13.479 11.382 2.343 1.00 74.06 88 PRO A N 1
ATOM 635 C CA . PRO A 1 88 ? -12.019 11.351 2.376 1.00 74.06 88 PRO A CA 1
ATOM 636 C C . PRO A 1 88 ? -11.471 9.912 2.318 1.00 74.06 88 PRO A C 1
ATOM 638 O O . PRO A 1 88 ? -10.377 9.699 1.798 1.00 74.06 88 PRO A O 1
ATOM 641 N N . GLU A 1 89 ? -12.246 8.913 2.764 1.00 78.44 89 GLU A N 1
ATOM 642 C CA . GLU A 1 89 ? -11.953 7.488 2.565 1.00 78.44 89 GLU A CA 1
ATOM 643 C C . GLU A 1 89 ? -11.868 7.082 1.085 1.00 78.44 89 GLU A C 1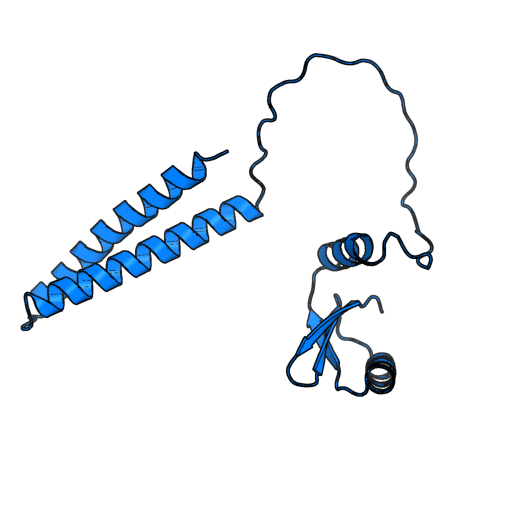
ATOM 645 O O . GLU A 1 89 ? -10.898 6.430 0.702 1.00 78.44 89 GLU A O 1
ATOM 650 N N . ARG A 1 90 ? -12.847 7.452 0.241 1.00 77.06 90 ARG A N 1
ATOM 651 C CA . ARG A 1 90 ? -12.867 7.034 -1.176 1.00 77.06 90 ARG A CA 1
ATOM 652 C C . ARG A 1 90 ? -11.682 7.606 -1.946 1.00 77.06 90 ARG A C 1
ATOM 654 O O . ARG A 1 90 ? -11.049 6.888 -2.704 1.00 77.06 90 ARG A O 1
ATOM 661 N N . PHE A 1 91 ? -11.316 8.859 -1.678 1.00 80.56 91 PHE A N 1
ATOM 662 C CA . PHE A 1 91 ? -10.134 9.470 -2.289 1.00 80.56 91 PHE A CA 1
ATOM 663 C C . PHE A 1 91 ? -8.837 8.737 -1.912 1.00 80.56 91 PHE A C 1
ATOM 665 O O . PHE A 1 91 ? -7.995 8.490 -2.773 1.00 80.56 91 PHE A O 1
ATOM 672 N N . ARG A 1 92 ? -8.680 8.347 -0.637 1.00 85.88 92 ARG A N 1
ATOM 673 C CA . ARG A 1 92 ? -7.521 7.559 -0.181 1.00 85.88 92 ARG A CA 1
ATOM 674 C C . ARG A 1 92 ? -7.481 6.184 -0.835 1.00 85.88 92 ARG A C 1
ATOM 676 O O . ARG A 1 92 ? -6.407 5.745 -1.228 1.00 85.88 92 ARG A O 1
ATOM 683 N N . GLN A 1 93 ? -8.631 5.528 -0.970 1.00 86.19 93 GLN A N 1
ATOM 684 C CA . GLN A 1 93 ? -8.729 4.251 -1.673 1.00 86.19 93 GLN A CA 1
ATOM 685 C C . GLN A 1 93 ? -8.341 4.414 -3.145 1.00 86.19 93 GLN A C 1
ATOM 687 O O . GLN A 1 93 ? -7.469 3.695 -3.620 1.00 86.19 93 GLN A O 1
ATOM 692 N N . ASP A 1 94 ? -8.907 5.390 -3.854 1.00 83.69 94 ASP A N 1
ATOM 693 C CA . ASP A 1 94 ? -8.589 5.650 -5.263 1.00 83.69 94 ASP A CA 1
ATOM 694 C C . ASP A 1 94 ? -7.096 5.943 -5.466 1.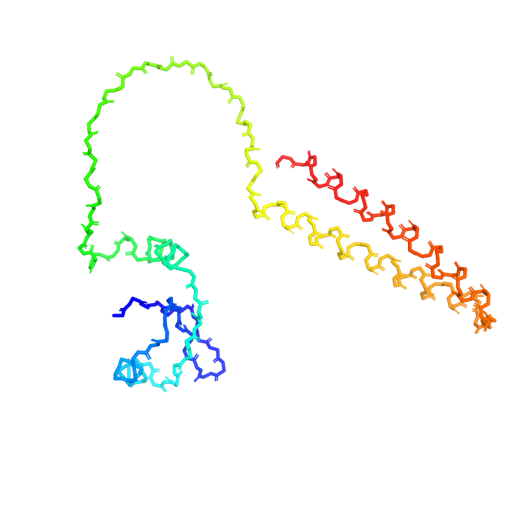00 83.69 94 ASP A C 1
ATOM 696 O O . ASP A 1 94 ? -6.485 5.431 -6.405 1.00 83.69 94 ASP A O 1
ATOM 700 N N . LEU A 1 95 ? -6.485 6.697 -4.544 1.00 87.44 95 LEU A N 1
ATOM 701 C CA . LEU A 1 95 ? -5.047 6.951 -4.531 1.00 87.44 95 LEU A CA 1
ATOM 702 C C . LEU A 1 95 ? -4.237 5.669 -4.284 1.00 87.44 95 LEU A C 1
ATOM 704 O O . LEU A 1 95 ? -3.262 5.426 -4.990 1.00 87.44 95 LEU A O 1
ATOM 708 N N . GLN A 1 96 ? -4.641 4.826 -3.328 1.00 90.00 96 GLN A N 1
ATOM 709 C CA . GLN A 1 96 ? -3.992 3.534 -3.077 1.00 90.00 96 GLN A CA 1
ATOM 710 C C . GLN A 1 96 ? -4.032 2.643 -4.323 1.00 90.00 96 GLN A C 1
ATOM 712 O O . GLN A 1 96 ? -2.996 2.127 -4.733 1.00 90.00 96 GLN A O 1
ATOM 717 N N . TYR A 1 97 ? -5.189 2.514 -4.977 1.00 87.81 97 TYR A N 1
ATOM 718 C CA . TYR A 1 97 ? -5.304 1.732 -6.210 1.00 87.81 97 TYR A CA 1
ATOM 719 C C . TYR A 1 97 ? -4.460 2.308 -7.350 1.00 87.81 97 TYR A C 1
ATOM 721 O O . TYR A 1 97 ? -3.840 1.541 -8.083 1.00 87.81 97 TYR A O 1
ATOM 729 N N . ALA A 1 98 ? -4.377 3.634 -7.480 1.00 89.00 98 ALA A N 1
ATOM 730 C CA . ALA A 1 98 ? -3.522 4.278 -8.474 1.00 89.00 98 ALA A CA 1
ATOM 731 C C . ALA A 1 98 ? -2.028 4.012 -8.219 1.00 89.00 98 ALA A C 1
ATOM 733 O O . ALA A 1 98 ? -1.294 3.706 -9.157 1.00 89.00 98 ALA A O 1
ATOM 734 N N . ILE A 1 99 ? -1.587 4.068 -6.957 1.00 91.62 99 ILE A N 1
ATOM 735 C CA . ILE A 1 99 ? -0.201 3.775 -6.559 1.00 91.62 99 ILE A CA 1
ATOM 736 C C . ILE A 1 99 ? 0.147 2.304 -6.818 1.00 91.62 99 ILE A C 1
ATOM 738 O O . ILE A 1 99 ? 1.237 2.006 -7.312 1.00 91.62 99 ILE A O 1
ATOM 742 N N . VAL A 1 100 ? -0.764 1.378 -6.505 1.00 92.75 100 VAL A N 1
ATOM 743 C CA . VAL A 1 100 ? -0.569 -0.056 -6.770 1.00 92.75 100 VAL A CA 1
ATOM 744 C C . VAL A 1 100 ? -0.514 -0.307 -8.279 1.00 92.75 100 VAL A C 1
ATOM 746 O O . VAL A 1 100 ? 0.415 -0.964 -8.742 1.00 92.75 100 VAL A O 1
ATOM 749 N N . ALA A 1 101 ? -1.442 0.257 -9.059 1.00 90.81 101 ALA A N 1
ATOM 750 C CA . ALA A 1 101 ? -1.458 0.116 -10.516 1.00 90.81 101 ALA A CA 1
ATOM 751 C C . ALA A 1 101 ? -0.188 0.686 -11.170 1.00 90.81 101 ALA A C 1
ATOM 753 O O . ALA A 1 101 ? 0.380 0.051 -12.060 1.00 90.81 101 ALA A O 1
ATOM 754 N N . PHE A 1 102 ? 0.296 1.838 -10.695 1.00 93.69 102 PHE A N 1
ATOM 755 C CA . PHE A 1 102 ? 1.573 2.418 -11.110 1.00 93.69 102 PHE A CA 1
ATOM 756 C C . PHE A 1 102 ? 2.733 1.445 -10.862 1.00 93.69 102 PHE A C 1
ATOM 758 O O . PHE A 1 102 ? 3.399 1.035 -11.811 1.00 93.69 102 PHE A O 1
ATOM 765 N N . ASN A 1 103 ? 2.945 1.029 -9.607 1.00 92.56 103 ASN A N 1
ATOM 766 C CA . ASN A 1 103 ? 4.088 0.186 -9.244 1.00 92.56 103 ASN A CA 1
ATOM 767 C C . ASN A 1 103 ? 4.050 -1.169 -9.956 1.00 92.56 103 ASN A C 1
ATOM 769 O O . ASN A 1 103 ? 5.070 -1.616 -10.475 1.00 92.56 103 ASN A O 1
ATOM 773 N N . LEU A 1 104 ? 2.874 -1.798 -10.036 1.00 95.06 104 LEU A N 1
ATOM 774 C CA . LEU A 1 104 ? 2.708 -3.072 -10.732 1.00 95.06 104 LEU A CA 1
ATOM 775 C C . LEU A 1 104 ? 3.095 -2.949 -12.211 1.00 95.06 104 LEU A C 1
ATOM 777 O O . LEU A 1 104 ? 3.817 -3.795 -12.730 1.00 95.06 104 LEU A O 1
ATOM 781 N N . THR A 1 105 ? 2.664 -1.876 -12.875 1.00 93.00 105 THR A N 1
ATOM 782 C CA . THR A 1 105 ? 2.988 -1.641 -14.288 1.00 93.00 105 THR A CA 1
ATOM 783 C C . THR A 1 105 ? 4.487 -1.408 -14.480 1.00 93.00 105 THR A C 1
ATOM 785 O O . THR A 1 105 ? 5.076 -2.001 -15.380 1.00 93.00 105 THR A O 1
ATOM 788 N N . VAL A 1 106 ? 5.128 -0.610 -13.617 1.00 91.31 106 VAL A N 1
ATOM 789 C CA . VAL A 1 106 ? 6.584 -0.382 -13.672 1.00 91.31 106 VAL A CA 1
ATOM 790 C C . VAL A 1 106 ? 7.345 -1.702 -13.544 1.00 91.31 106 VAL A C 1
ATOM 792 O O . VAL A 1 106 ? 8.214 -1.983 -14.368 1.00 91.31 106 VAL A O 1
ATOM 795 N N . ILE A 1 107 ? 6.987 -2.536 -12.562 1.00 92.12 107 ILE A N 1
ATOM 796 C CA . ILE A 1 107 ? 7.634 -3.834 -12.323 1.00 92.12 107 ILE A CA 1
ATOM 797 C C . ILE A 1 107 ? 7.460 -4.758 -13.531 1.00 92.12 107 ILE A C 1
ATOM 799 O O . ILE A 1 107 ? 8.442 -5.307 -14.027 1.00 92.12 107 ILE A O 1
ATOM 803 N N . VAL A 1 108 ? 6.234 -4.908 -14.041 1.00 94.12 108 VAL A N 1
ATOM 804 C CA . VAL A 1 108 ? 5.948 -5.781 -15.191 1.00 94.12 108 VAL A CA 1
ATOM 805 C C . VAL A 1 108 ? 6.713 -5.324 -16.431 1.00 94.12 108 VAL A C 1
ATOM 807 O O . VAL A 1 108 ? 7.321 -6.143 -17.118 1.00 94.12 108 VAL A O 1
ATOM 810 N N . VAL A 1 109 ? 6.733 -4.018 -16.702 1.00 91.69 109 VAL A N 1
ATOM 811 C CA . VAL A 1 109 ? 7.454 -3.458 -17.849 1.00 91.69 109 VAL A CA 1
ATOM 812 C C . VAL A 1 109 ? 8.968 -3.618 -17.679 1.00 91.69 109 VAL A C 1
ATOM 814 O O . VAL A 1 109 ? 9.639 -3.953 -18.652 1.00 91.69 109 VAL A O 1
ATOM 817 N N . MET A 1 110 ? 9.515 -3.445 -16.471 1.00 87.62 110 MET A N 1
ATOM 818 C CA . MET A 1 110 ? 10.937 -3.696 -16.206 1.00 87.62 110 MET A CA 1
ATOM 819 C C . MET A 1 110 ? 11.312 -5.166 -16.402 1.00 87.62 110 MET A C 1
ATOM 821 O O . MET A 1 110 ? 12.306 -5.449 -17.065 1.00 87.62 110 MET A O 1
ATOM 825 N N . ILE A 1 111 ? 10.511 -6.101 -15.883 1.00 90.56 111 ILE A N 1
ATOM 826 C CA . ILE A 1 111 ? 10.749 -7.540 -16.059 1.00 90.56 111 ILE A CA 1
ATOM 827 C C . ILE A 1 111 ? 10.691 -7.908 -17.543 1.00 90.56 111 ILE A C 1
ATOM 829 O O . ILE A 1 111 ? 11.567 -8.613 -18.039 1.00 90.56 111 ILE A O 1
ATOM 833 N N . LEU A 1 112 ? 9.696 -7.401 -18.275 1.00 90.25 112 LEU A N 1
ATOM 834 C CA . LEU A 1 112 ? 9.561 -7.672 -19.703 1.00 90.25 112 LEU A CA 1
ATOM 835 C C . LEU A 1 112 ? 10.763 -7.142 -20.496 1.00 90.25 112 LEU A C 1
ATOM 837 O O . LEU A 1 112 ? 11.297 -7.848 -21.350 1.00 90.25 112 LEU A O 1
ATOM 841 N N . GLN A 1 113 ? 11.227 -5.928 -20.188 1.00 84.94 113 GLN A N 1
ATOM 842 C CA . GLN A 1 113 ? 12.434 -5.379 -20.804 1.00 84.94 113 GLN A CA 1
ATOM 843 C C 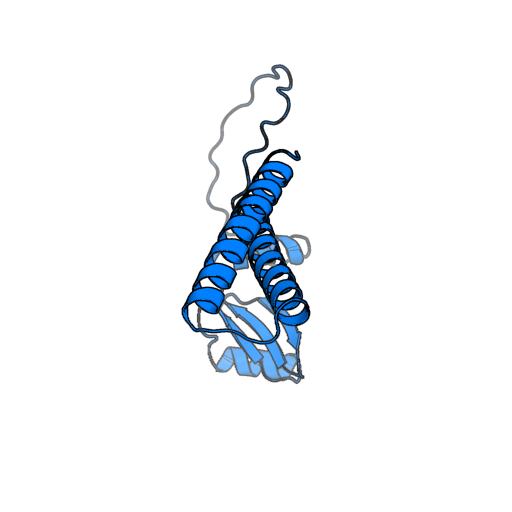. GLN A 1 113 ? 13.676 -6.213 -20.467 1.00 84.94 113 GLN A C 1
ATOM 845 O O . GLN A 1 113 ? 14.487 -6.449 -21.359 1.00 84.94 113 GLN A O 1
ATOM 850 N N . PHE A 1 114 ? 13.783 -6.722 -19.237 1.00 85.12 114 PHE A N 1
ATOM 851 C CA . PHE A 1 114 ? 14.904 -7.552 -18.799 1.00 85.12 114 PHE A CA 1
ATOM 852 C C . PHE A 1 114 ? 14.952 -8.915 -19.499 1.00 85.12 114 PHE A C 1
ATOM 854 O O . PHE A 1 114 ? 16.027 -9.389 -19.858 1.00 85.12 114 PHE A O 1
ATOM 861 N N . ILE A 1 115 ? 13.790 -9.519 -19.770 1.00 87.12 115 ILE A N 1
ATOM 862 C CA . ILE A 1 115 ? 13.689 -10.767 -20.543 1.00 87.12 115 ILE A CA 1
ATOM 863 C C . ILE A 1 115 ? 14.091 -10.542 -22.007 1.00 87.12 115 ILE A C 1
ATOM 865 O O . ILE A 1 115 ? 14.781 -11.372 -22.594 1.00 87.12 115 ILE A O 1
ATOM 869 N N . ILE A 1 116 ? 13.668 -9.424 -22.607 1.00 85.56 116 ILE A N 1
ATOM 870 C CA . ILE A 1 116 ? 13.930 -9.127 -24.024 1.00 85.56 116 ILE A CA 1
ATOM 871 C C . ILE A 1 116 ? 15.374 -8.648 -24.239 1.00 85.56 116 ILE A C 1
ATOM 873 O O . ILE A 1 116 ? 15.960 -8.899 -25.294 1.00 85.56 116 ILE A O 1
ATOM 877 N N . ARG A 1 117 ? 15.961 -7.949 -23.261 1.00 79.69 117 ARG A N 1
ATOM 878 C CA . ARG A 1 117 ? 17.328 -7.418 -23.316 1.00 79.69 117 ARG A CA 1
ATOM 879 C C . ARG A 1 117 ? 18.091 -7.733 -22.023 1.00 79.69 117 ARG A C 1
ATOM 881 O O . ARG A 1 117 ? 18.153 -6.888 -21.137 1.00 79.69 117 ARG A O 1
ATOM 888 N N . PRO A 1 118 ? 18.717 -8.920 -21.926 1.00 70.12 118 PRO A N 1
ATOM 889 C CA . PRO A 1 118 ? 19.429 -9.343 -20.718 1.00 70.12 118 PRO A CA 1
ATOM 890 C C . PRO A 1 118 ? 20.776 -8.631 -20.494 1.00 70.12 118 PRO A C 1
ATOM 892 O O . PRO A 1 118 ? 21.297 -8.661 -19.382 1.00 70.12 118 PRO A O 1
ATOM 895 N N . MET A 1 119 ? 21.351 -7.978 -21.514 1.00 63.06 119 MET A N 1
ATOM 896 C CA . MET A 1 119 ? 22.531 -7.117 -21.348 1.00 63.06 119 MET A CA 1
ATOM 897 C C . MET A 1 119 ? 22.109 -5.660 -21.169 1.00 63.06 119 MET A C 1
ATOM 899 O O . MET A 1 119 ? 21.564 -5.050 -22.090 1.00 63.06 119 MET A O 1
ATOM 903 N N . TYR A 1 120 ? 22.417 -5.103 -19.999 1.00 70.75 120 TYR A N 1
ATOM 904 C CA . TYR A 1 120 ? 22.232 -3.690 -19.697 1.00 70.75 120 TYR A CA 1
ATOM 905 C C . TYR A 1 120 ? 23.579 -2.992 -19.541 1.00 70.75 120 TYR A C 1
ATOM 907 O O . TYR A 1 120 ? 24.303 -3.236 -18.580 1.00 70.75 120 TYR A O 1
ATOM 915 N N . ASP A 1 121 ? 23.863 -2.060 -20.446 1.00 81.81 121 ASP A N 1
ATOM 916 C CA . ASP A 1 121 ? 24.758 -0.944 -20.156 1.00 81.81 121 ASP A CA 1
ATOM 917 C C . ASP A 1 121 ? 24.027 0.092 -19.293 1.00 81.81 121 ASP A C 1
ATOM 919 O O . ASP A 1 121 ? 22.796 0.221 -19.353 1.00 81.81 121 ASP A O 1
ATOM 923 N N . PHE A 1 122 ? 24.775 0.887 -18.524 1.00 76.06 122 PHE A N 1
ATOM 924 C CA . PHE A 1 122 ? 24.214 1.890 -17.606 1.00 76.06 122 PHE A CA 1
ATOM 925 C C . PHE A 1 122 ? 23.204 2.832 -18.294 1.00 76.06 122 PHE A C 1
ATOM 927 O O . PHE A 1 122 ? 22.144 3.126 -17.743 1.00 76.06 122 PHE A O 1
ATOM 934 N N . GLY A 1 123 ? 23.475 3.237 -19.542 1.00 82.06 123 GLY A N 1
ATOM 935 C CA . GLY A 1 123 ? 22.567 4.077 -20.333 1.00 82.06 123 GLY A CA 1
ATOM 936 C C . GLY A 1 123 ? 21.254 3.382 -20.715 1.00 82.06 123 GLY A C 1
ATOM 937 O O . GLY A 1 123 ? 20.185 3.987 -20.640 1.00 82.06 123 GLY A O 1
ATOM 938 N N . THR A 1 124 ? 21.304 2.095 -21.067 1.00 81.19 124 THR A N 1
ATOM 939 C CA . THR A 1 124 ? 20.095 1.307 -21.363 1.00 81.19 124 THR A CA 1
ATOM 940 C C . THR A 1 124 ? 19.271 1.009 -20.116 1.00 81.19 124 THR A C 1
ATOM 942 O O . THR A 1 124 ? 18.046 0.959 -20.200 1.00 81.19 124 THR A O 1
ATOM 945 N N . LEU A 1 125 ? 19.921 0.867 -18.958 1.00 82.31 125 LEU A N 1
ATOM 946 C CA . LEU A 1 125 ? 19.248 0.654 -17.679 1.00 82.31 125 LEU A CA 1
ATOM 947 C C . LEU A 1 125 ? 18.505 1.919 -17.251 1.00 82.31 125 LEU A C 1
ATOM 949 O O . LEU A 1 125 ? 17.328 1.855 -16.901 1.00 82.31 125 LEU A O 1
ATOM 953 N N . LEU A 1 126 ? 19.160 3.078 -17.364 1.00 86.62 126 LEU A N 1
ATOM 954 C CA . LEU A 1 126 ? 18.523 4.366 -17.123 1.00 86.62 126 LEU A CA 1
ATOM 955 C C . LEU A 1 126 ? 17.319 4.543 -18.062 1.00 86.62 126 LEU A C 1
ATOM 957 O O . LEU A 1 126 ? 16.204 4.748 -17.594 1.00 86.62 126 LEU A O 1
ATOM 961 N N . GLY A 1 127 ? 17.503 4.355 -19.374 1.00 86.44 127 GLY A N 1
ATOM 962 C CA . GLY A 1 127 ? 16.412 4.439 -20.351 1.00 86.44 127 GLY A CA 1
ATOM 963 C C . GLY A 1 127 ? 15.226 3.520 -20.027 1.00 86.44 127 GLY A C 1
ATOM 964 O O . GLY A 1 127 ? 14.078 3.955 -20.094 1.00 86.44 127 GLY A O 1
ATOM 965 N N . ALA A 1 128 ? 15.490 2.284 -19.601 1.00 85.56 128 ALA A N 1
ATOM 966 C CA . ALA A 1 128 ? 14.463 1.323 -19.201 1.00 85.56 128 ALA A CA 1
ATOM 967 C C . ALA A 1 128 ? 13.641 1.781 -17.986 1.00 85.56 128 ALA A C 1
ATOM 969 O O . ALA A 1 128 ? 12.410 1.651 -17.973 1.00 85.56 128 ALA A O 1
ATOM 970 N N . ILE A 1 129 ? 14.303 2.366 -16.984 1.00 89.31 129 ILE A N 1
ATOM 971 C CA . ILE A 1 129 ? 13.644 2.954 -15.811 1.00 89.31 129 ILE A CA 1
ATOM 972 C C . ILE A 1 129 ? 12.744 4.116 -16.238 1.00 89.31 129 ILE A C 1
ATOM 974 O O . ILE A 1 129 ? 11.591 4.184 -15.821 1.00 89.31 129 ILE A O 1
ATOM 978 N N . LEU A 1 130 ? 13.226 5.007 -17.107 1.00 92.38 130 LEU A N 1
ATOM 979 C CA . LEU A 1 130 ? 12.429 6.150 -17.556 1.00 92.38 130 LEU A CA 1
ATOM 980 C C . LEU A 1 130 ? 11.203 5.696 -18.359 1.00 92.38 130 LEU A C 1
ATOM 982 O O . LEU A 1 130 ? 10.097 6.170 -18.107 1.00 92.38 130 LEU A O 1
ATOM 986 N N . ILE A 1 131 ? 11.373 4.742 -19.278 1.00 91.06 131 ILE A N 1
ATOM 987 C CA . ILE A 1 131 ? 10.266 4.190 -20.071 1.00 91.06 131 ILE A CA 1
ATOM 988 C C . ILE A 1 131 ? 9.223 3.543 -19.156 1.00 91.06 131 ILE A C 1
ATOM 990 O O . ILE A 1 131 ? 8.032 3.833 -19.272 1.00 91.06 131 ILE A O 1
ATOM 994 N N . SER A 1 132 ? 9.656 2.688 -18.228 1.00 88.94 132 SER A N 1
ATOM 995 C CA . SER A 1 132 ? 8.739 2.009 -17.307 1.00 88.94 132 SER A CA 1
ATOM 996 C C . SER A 1 132 ? 8.012 2.995 -16.391 1.00 88.94 132 SER A C 1
ATOM 998 O O . SER A 1 132 ? 6.802 2.861 -16.218 1.00 88.94 132 SER A O 1
ATOM 1000 N N . ALA A 1 133 ? 8.689 4.033 -15.891 1.00 91.62 133 ALA A N 1
ATOM 1001 C CA . ALA A 1 133 ? 8.072 5.091 -15.094 1.00 91.62 133 ALA A CA 1
ATOM 1002 C C . ALA A 1 133 ? 7.015 5.883 -15.881 1.00 91.62 133 ALA A C 1
ATOM 1004 O O . ALA A 1 133 ? 5.936 6.147 -15.351 1.00 91.62 133 ALA A O 1
ATOM 1005 N N . VAL A 1 134 ? 7.279 6.220 -17.149 1.00 95.56 134 VAL A N 1
ATOM 1006 C CA . VAL A 1 134 ? 6.311 6.921 -18.012 1.00 95.56 134 VAL A CA 1
ATOM 1007 C C . VAL A 1 134 ? 5.080 6.053 -18.269 1.00 95.56 134 VAL A C 1
ATOM 1009 O O . VAL A 1 134 ? 3.953 6.514 -18.087 1.00 95.56 134 VAL A O 1
ATOM 1012 N N . VAL A 1 135 ? 5.272 4.782 -18.635 1.00 94.31 135 VAL A N 1
ATOM 1013 C CA . VAL A 1 135 ? 4.158 3.846 -18.869 1.00 94.31 135 VAL A CA 1
ATOM 1014 C C . VAL A 1 135 ? 3.359 3.628 -17.582 1.00 94.31 135 VAL A C 1
ATOM 1016 O O . VAL A 1 135 ? 2.129 3.700 -17.595 1.00 94.31 135 VAL A O 1
ATOM 1019 N N . GLY A 1 136 ? 4.046 3.446 -16.453 1.00 91.75 136 GLY A N 1
ATOM 1020 C CA . GLY A 1 136 ? 3.427 3.349 -15.136 1.00 91.75 136 GLY A CA 1
ATOM 1021 C C . GLY A 1 136 ? 2.599 4.581 -14.790 1.00 91.75 136 GLY A C 1
ATOM 1022 O O . GLY A 1 136 ? 1.473 4.441 -14.315 1.00 91.75 136 GLY A O 1
ATOM 1023 N N . ALA A 1 137 ? 3.112 5.787 -15.050 1.00 93.69 137 ALA A N 1
ATOM 1024 C CA . ALA A 1 137 ? 2.410 7.036 -14.764 1.00 93.69 137 ALA A CA 1
ATOM 1025 C C . ALA A 1 137 ? 1.118 7.168 -15.584 1.00 93.69 137 ALA A C 1
ATOM 1027 O O . ALA A 1 137 ? 0.088 7.561 -15.036 1.00 93.69 137 ALA A O 1
ATOM 1028 N N . ILE A 1 138 ? 1.143 6.777 -16.862 1.00 94.69 138 ILE A N 1
ATOM 1029 C CA . ILE A 1 138 ? -0.043 6.775 -17.731 1.00 94.69 138 ILE A CA 1
ATOM 1030 C C . ILE A 1 138 ? -1.108 5.816 -17.187 1.00 94.69 138 ILE A C 1
ATOM 1032 O O . ILE A 1 138 ? -2.272 6.198 -17.052 1.00 94.69 138 ILE A O 1
ATOM 1036 N N . VAL A 1 139 ? -0.721 4.589 -16.828 1.00 93.62 139 VAL A N 1
ATOM 1037 C CA . VAL A 1 139 ? -1.655 3.579 -16.304 1.00 93.62 139 VAL A CA 1
ATOM 1038 C C . VAL A 1 139 ? -2.186 3.966 -14.923 1.00 93.62 139 VAL A C 1
ATOM 1040 O O . VAL A 1 139 ? -3.388 3.857 -14.672 1.00 93.62 139 VAL A O 1
ATOM 1043 N N . GLY A 1 140 ? -1.328 4.475 -14.038 1.00 89.06 140 GLY A N 1
ATOM 1044 C CA . GLY A 1 140 ? -1.717 4.964 -12.716 1.00 89.06 140 GLY A CA 1
ATOM 1045 C C . GLY A 1 140 ? -2.702 6.132 -12.803 1.00 89.06 140 GLY A C 1
ATOM 1046 O O . GLY A 1 140 ? -3.760 6.094 -12.172 1.00 89.06 140 GLY A O 1
ATOM 1047 N N . ALA A 1 141 ? -2.414 7.127 -13.649 1.00 91.38 141 ALA A N 1
ATOM 1048 C CA . ALA A 1 141 ? -3.314 8.250 -13.896 1.00 91.38 141 ALA A CA 1
ATOM 1049 C C . ALA A 1 141 ? -4.638 7.784 -14.520 1.00 91.38 141 ALA A C 1
ATOM 1051 O O . ALA A 1 141 ? -5.705 8.170 -14.047 1.00 91.38 141 ALA A O 1
ATOM 1052 N N . GLY A 1 142 ? -4.595 6.910 -15.529 1.00 91.06 142 GLY A N 1
ATOM 1053 C CA . GLY A 1 142 ? -5.790 6.346 -16.159 1.00 91.06 142 GLY A CA 1
ATOM 1054 C C . GLY A 1 142 ? -6.681 5.594 -15.168 1.00 91.06 142 GLY A C 1
ATOM 1055 O O . GLY A 1 142 ? -7.892 5.809 -15.142 1.00 91.06 142 GLY A O 1
ATOM 1056 N N . THR A 1 143 ? -6.080 4.784 -14.294 1.00 89.88 143 THR A N 1
ATOM 1057 C CA . THR A 1 143 ? -6.785 4.038 -13.239 1.00 89.88 143 THR A CA 1
ATOM 1058 C C . THR A 1 143 ? -7.436 4.987 -12.233 1.00 89.88 143 THR A C 1
ATOM 1060 O O . THR A 1 143 ? -8.609 4.821 -11.893 1.00 89.88 143 THR A O 1
ATOM 1063 N N . PHE A 1 144 ? -6.705 6.021 -11.805 1.00 88.69 144 PHE A N 1
ATOM 1064 C CA . PHE A 1 144 ? -7.228 7.059 -10.922 1.00 88.69 144 PHE A CA 1
ATOM 1065 C C . PHE A 1 144 ? -8.417 7.788 -11.559 1.00 88.69 144 PHE A C 1
ATOM 1067 O O . PHE A 1 144 ? -9.484 7.876 -10.956 1.00 88.69 144 PHE A O 1
ATOM 1074 N N . PHE A 1 145 ? -8.279 8.254 -12.805 1.00 90.31 145 PHE A N 1
ATOM 1075 C CA . PHE A 1 145 ? -9.347 8.960 -13.513 1.00 90.31 145 PHE A CA 1
ATOM 1076 C C . PHE A 1 145 ? -10.575 8.081 -13.744 1.00 90.31 145 PHE A C 1
ATOM 1078 O O . PHE A 1 145 ? -11.690 8.538 -13.493 1.00 90.31 145 PHE A O 1
ATOM 1085 N N . TYR A 1 146 ? -10.390 6.830 -14.170 1.00 89.31 146 TYR A N 1
ATOM 1086 C CA . TYR A 1 146 ? -11.480 5.880 -14.387 1.00 89.31 146 TYR A CA 1
ATOM 1087 C C . TYR A 1 146 ? -12.290 5.649 -13.108 1.00 89.31 146 TYR A C 1
ATOM 1089 O O . TYR A 1 146 ? -13.513 5.778 -13.113 1.00 89.31 146 TYR A O 1
ATOM 1097 N N . ARG A 1 147 ? -11.606 5.394 -11.990 1.00 85.31 147 ARG A N 1
ATOM 1098 C CA . ARG A 1 147 ? -12.250 5.122 -10.704 1.00 85.31 147 ARG A CA 1
ATOM 1099 C C . ARG A 1 147 ? -12.887 6.367 -10.095 1.00 85.31 147 ARG A C 1
ATOM 1101 O O . ARG A 1 147 ? -14.011 6.308 -9.614 1.00 85.31 147 ARG A O 1
ATOM 1108 N N . SER A 1 148 ? -12.232 7.516 -10.237 1.00 80.44 148 SER A N 1
ATOM 1109 C CA . SER A 1 148 ? -12.747 8.806 -9.766 1.00 80.44 148 SER A CA 1
ATOM 1110 C C . SER A 1 148 ? -14.043 9.254 -10.463 1.00 80.44 148 SER A C 1
ATOM 1112 O O . SER A 1 148 ? -14.707 10.173 -9.970 1.00 80.44 148 SER A O 1
ATOM 1114 N N . ARG A 1 149 ? -14.368 8.642 -11.616 1.00 82.38 149 ARG A N 1
ATOM 1115 C CA . ARG A 1 149 ? -15.586 8.863 -12.408 1.00 82.38 149 ARG A CA 1
ATOM 1116 C C . ARG A 1 149 ? -16.694 7.843 -12.126 1.00 82.38 149 ARG A C 1
ATOM 1118 O O . ARG A 1 149 ? -17.805 8.056 -12.607 1.00 82.38 149 ARG A O 1
ATOM 1125 N N . GLN A 1 150 ? -16.430 6.765 -11.385 1.00 74.62 150 GLN A N 1
ATOM 1126 C CA . GLN A 1 150 ? -17.479 5.821 -10.999 1.00 74.62 150 GLN A CA 1
ATOM 1127 C C . GLN A 1 150 ? -18.248 6.352 -9.768 1.00 74.62 150 GLN A C 1
ATOM 1129 O O . GLN A 1 150 ? -17.607 6.770 -8.800 1.00 74.62 150 GLN A O 1
ATOM 1134 N N . PRO A 1 151 ? -19.595 6.409 -9.821 1.00 56.53 151 PRO A N 1
ATOM 1135 C CA . PRO A 1 151 ? -20.435 6.941 -8.742 1.00 56.53 151 PRO A CA 1
ATOM 1136 C C . PRO A 1 151 ? -20.449 6.062 -7.479 1.00 56.53 151 PRO A C 1
ATOM 1138 O O . PRO A 1 151 ? -20.410 4.821 -7.603 1.00 56.53 151 PRO A O 1
#

Sequence (151 aa):
NSCVPVMMDDNQVLVASPFPINPDVEEQLRLRYGAPVRTVITTPASLNAAILKYFGGRGGATSVAPASRGGTTPPASPTPRPAVVRSPERFRQDLQYAIVAFNLTVIVVMILQFIIRPMYDFGTLLGAILISAVVGAIVGAGTFFYRSRQP

Radius of gyration: 25.95 Å; chains: 1; bounding box: 66×40×61 Å

pLDDT: mean 79.18, std 17.15, range [33.19, 95.56]